Protein AF-A0A2T0PU20-F1 (afdb_monomer)

Foldseek 3Di:
DDDDDDDPPDPVVVVVVVVVVPDDPVVVVVVLVVVCVVDLLSVLLVCLLVVHPCNLVSLLVLLLCLLLQADDDDPDPDPPPDDSSVVSLVSSLVSLVSSVVSPCLVSSLVSLVVSLVSNCVRPVDLPDPSSVSSNVSNDVSVPDPDD

Structure (mmCIF, N/CA/C/O backbone):
data_AF-A0A2T0PU20-F1
#
_entry.id   AF-A0A2T0PU20-F1
#
loop_
_atom_site.group_PDB
_atom_site.id
_atom_site.type_symbol
_atom_site.label_atom_id
_atom_site.label_alt_id
_atom_site.label_comp_id
_atom_site.label_asym_id
_atom_site.label_entity_id
_atom_site.label_seq_id
_atom_site.pdbx_PDB_ins_code
_atom_site.Cartn_x
_atom_site.Cartn_y
_atom_site.Cartn_z
_atom_site.occupancy
_atom_site.B_iso_or_equiv
_atom_site.auth_seq_id
_atom_site.auth_comp_id
_atom_site.auth_asym_id
_atom_site.auth_atom_id
_atom_site.pdbx_PDB_model_num
ATOM 1 N N . MET A 1 1 ? 8.361 43.400 19.503 1.00 37.75 1 MET A N 1
ATOM 2 C CA . MET A 1 1 ? 8.722 42.896 18.164 1.00 37.75 1 MET A CA 1
ATOM 3 C C . MET A 1 1 ? 8.316 41.435 18.145 1.00 37.75 1 MET A C 1
ATOM 5 O O . MET A 1 1 ? 9.058 40.592 18.626 1.00 37.75 1 MET A O 1
ATOM 9 N N . THR A 1 2 ? 7.063 41.176 17.781 1.00 38.59 2 THR A N 1
ATOM 10 C CA . THR A 1 2 ? 6.467 39.836 17.816 1.00 38.59 2 THR A CA 1
ATOM 11 C C . THR A 1 2 ? 6.786 39.169 16.490 1.00 38.59 2 THR A C 1
ATOM 13 O O . THR A 1 2 ? 6.438 39.709 15.442 1.00 38.59 2 THR A O 1
ATOM 16 N N . ILE A 1 3 ? 7.509 38.053 16.544 1.00 44.38 3 ILE A N 1
ATOM 17 C CA . ILE A 1 3 ? 7.802 37.218 15.381 1.00 44.38 3 ILE A CA 1
ATOM 18 C C . ILE A 1 3 ? 6.460 36.650 14.914 1.00 44.38 3 ILE A C 1
ATOM 20 O O . ILE A 1 3 ? 5.825 35.872 15.624 1.00 44.38 3 ILE A O 1
ATOM 24 N N . GLY A 1 4 ? 5.996 37.164 13.775 1.00 45.00 4 GLY A N 1
ATOM 25 C CA . GLY A 1 4 ? 4.772 36.746 13.110 1.00 45.00 4 GLY A CA 1
ATOM 26 C C . GLY A 1 4 ? 4.874 35.284 12.704 1.00 45.00 4 GLY A 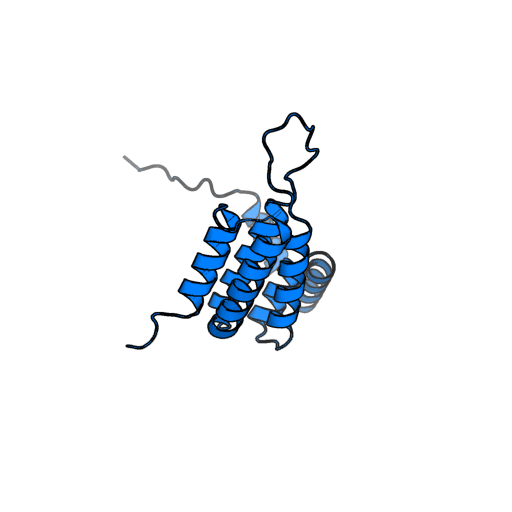C 1
ATOM 27 O O . GLY A 1 4 ? 5.908 34.829 12.220 1.00 45.00 4 GLY A O 1
ATOM 28 N N . GLN A 1 5 ? 3.792 34.572 12.974 1.00 50.06 5 GLN A N 1
ATOM 29 C CA . GLN A 1 5 ? 3.607 33.152 12.749 1.00 50.06 5 GLN A CA 1
ATOM 30 C C . GLN A 1 5 ? 3.879 32.781 11.288 1.00 50.06 5 GLN A C 1
ATOM 32 O O . GLN A 1 5 ? 3.264 33.328 10.378 1.00 50.06 5 GLN A O 1
ATOM 37 N N . ILE A 1 6 ? 4.760 31.806 11.089 1.00 54.06 6 ILE A N 1
ATOM 38 C CA . ILE A 1 6 ? 4.750 30.951 9.906 1.00 54.06 6 ILE A CA 1
ATOM 39 C C . ILE A 1 6 ? 3.911 29.741 10.306 1.00 54.06 6 ILE A C 1
ATOM 41 O O . ILE A 1 6 ? 4.424 28.834 10.953 1.00 54.06 6 ILE A O 1
ATOM 45 N N . VAL A 1 7 ? 2.616 29.758 9.994 1.00 49.41 7 VAL A N 1
ATOM 46 C CA . VAL A 1 7 ? 1.794 28.542 9.919 1.00 49.41 7 VAL A CA 1
ATOM 47 C C . VAL A 1 7 ? 0.808 28.747 8.777 1.00 49.41 7 VAL A C 1
ATOM 49 O O . VAL A 1 7 ? -0.357 29.054 8.991 1.00 49.41 7 VAL A O 1
ATOM 52 N N . ASP A 1 8 ? 1.310 28.625 7.554 1.00 45.88 8 ASP A N 1
ATOM 53 C CA . ASP A 1 8 ? 0.478 28.496 6.357 1.00 45.88 8 ASP A CA 1
ATOM 54 C 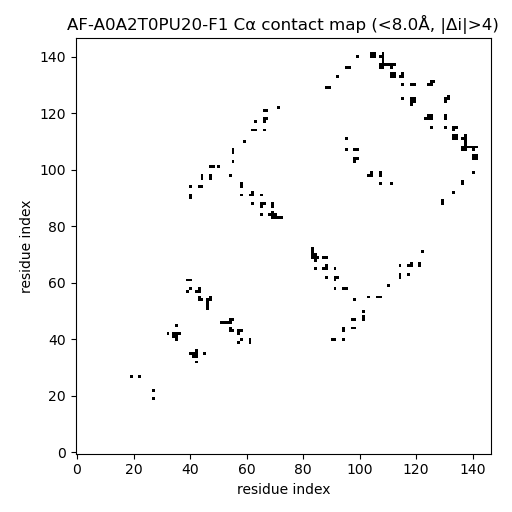C . ASP A 1 8 ? 0.329 26.997 6.051 1.00 45.88 8 ASP A C 1
ATOM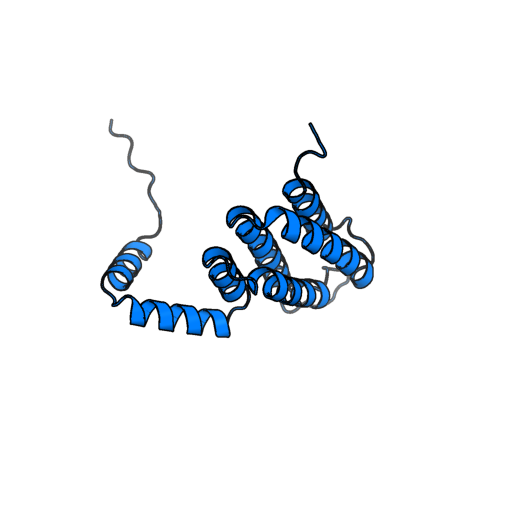 56 O O . ASP A 1 8 ? 0.854 26.460 5.079 1.00 45.88 8 ASP A O 1
ATOM 60 N N . ALA A 1 9 ? -0.297 26.280 6.987 1.00 49.78 9 ALA A N 1
ATOM 61 C CA . ALA A 1 9 ? -0.698 24.890 6.810 1.00 49.78 9 ALA A CA 1
ATOM 62 C C . ALA A 1 9 ? -2.204 24.872 6.508 1.00 49.78 9 ALA A C 1
ATOM 64 O O . ALA A 1 9 ? -3.015 24.737 7.415 1.00 49.78 9 ALA A O 1
ATOM 65 N N . ASN A 1 10 ? -2.542 25.081 5.231 1.00 51.19 10 ASN A N 1
ATOM 66 C CA . ASN A 1 10 ? -3.820 24.793 4.562 1.00 51.19 10 ASN A CA 1
ATOM 67 C C . ASN A 1 10 ? -5.109 24.879 5.414 1.00 51.19 10 ASN A C 1
ATOM 69 O O . ASN A 1 10 ? -5.554 23.894 6.013 1.00 51.19 10 ASN A O 1
ATOM 73 N N . ASP A 1 11 ? -5.774 26.033 5.329 1.00 57.88 11 ASP A N 1
ATOM 74 C CA . ASP A 1 11 ? -7.063 26.397 5.951 1.00 57.88 11 ASP A CA 1
ATOM 75 C C . ASP A 1 11 ? -8.244 25.455 5.582 1.00 57.88 11 ASP A C 1
ATOM 77 O O . ASP A 1 11 ? -9.254 25.397 6.278 1.00 57.88 11 ASP A O 1
ATOM 81 N N . GLU A 1 12 ? -8.121 24.630 4.533 1.00 60.12 12 GLU A N 1
ATOM 82 C CA . GLU A 1 12 ? -9.145 23.641 4.134 1.00 60.12 12 GLU A CA 1
ATOM 83 C C . GLU A 1 12 ? -9.131 22.347 4.970 1.00 60.12 12 GLU A C 1
ATOM 85 O O . GLU A 1 12 ? -10.128 21.619 5.031 1.00 60.12 12 GLU A O 1
ATOM 90 N N . SER A 1 13 ? -8.024 22.064 5.662 1.00 66.62 13 SER A N 1
ATOM 91 C CA . SER A 1 13 ? -7.868 20.837 6.457 1.00 66.62 13 SER A CA 1
ATOM 92 C C . SER A 1 13 ? -8.705 20.872 7.740 1.00 66.62 13 SER A C 1
ATOM 94 O O . SER A 1 13 ? -9.198 19.840 8.201 1.00 66.62 13 SER A O 1
ATOM 96 N N . ALA A 1 14 ? -8.893 22.061 8.320 1.00 71.94 14 ALA A N 1
ATOM 97 C CA . ALA A 1 14 ? -9.628 22.236 9.570 1.00 71.94 14 ALA A CA 1
ATOM 98 C C . ALA A 1 14 ? -11.144 21.958 9.423 1.00 71.94 14 ALA A C 1
ATOM 100 O O . ALA A 1 14 ? -11.682 21.206 10.244 1.00 71.94 14 ALA A O 1
ATOM 101 N N . PRO A 1 15 ? -11.842 22.456 8.379 1.00 87.12 15 PRO A N 1
ATOM 102 C CA . PRO A 1 15 ? -13.227 22.076 8.097 1.00 87.12 15 PRO A CA 1
ATOM 103 C C . PRO A 1 15 ? -13.418 20.574 7.845 1.00 87.12 15 PRO A C 1
ATOM 105 O O . PRO A 1 15 ? -14.365 19.984 8.369 1.00 87.12 15 PRO A O 1
ATOM 108 N N . LEU A 1 16 ? -12.516 19.939 7.086 1.00 86.69 16 LEU A N 1
ATOM 109 C CA . LEU A 1 16 ? -12.593 18.504 6.797 1.00 86.69 16 LEU A CA 1
ATOM 110 C C . LEU A 1 16 ? -12.389 17.661 8.062 1.00 86.69 16 LEU A C 1
ATOM 112 O O . LEU A 1 16 ? -13.174 16.752 8.327 1.00 86.69 16 LEU A O 1
ATOM 116 N N . GLY A 1 17 ? -11.381 17.990 8.874 1.00 88.88 17 GLY A N 1
ATOM 117 C CA . GLY A 1 17 ? -11.132 17.309 10.144 1.00 88.88 17 GLY A CA 1
ATOM 118 C C . GLY A 1 17 ? -12.325 17.404 11.097 1.00 88.88 17 GLY A C 1
ATOM 119 O O . GLY A 1 17 ? -12.716 16.402 11.693 1.00 88.88 17 GLY A O 1
ATOM 120 N N . GLY A 1 18 ? -12.961 18.579 11.181 1.00 92.81 18 GLY A N 1
ATOM 121 C CA . GLY A 1 18 ? -14.181 18.774 11.969 1.00 92.81 18 GLY A CA 1
ATOM 122 C C . GLY A 1 18 ? -15.369 17.957 11.456 1.00 92.81 18 GLY A C 1
ATOM 123 O O . GLY A 1 18 ? -16.087 17.356 12.254 1.00 92.81 18 GLY A O 1
ATOM 124 N N . PHE A 1 19 ? -15.554 17.887 10.134 1.00 93.75 19 PHE A N 1
ATOM 125 C CA . PHE A 1 19 ? -16.584 17.044 9.525 1.00 93.75 19 PHE A CA 1
ATOM 126 C C . PHE A 1 19 ? -16.370 15.565 9.858 1.00 93.75 19 PHE A C 1
ATOM 128 O O . PHE A 1 19 ? -17.306 14.926 10.338 1.00 93.75 19 PHE A O 1
ATOM 135 N N . LEU A 1 20 ? -15.157 15.042 9.641 1.00 93.62 20 LEU A N 1
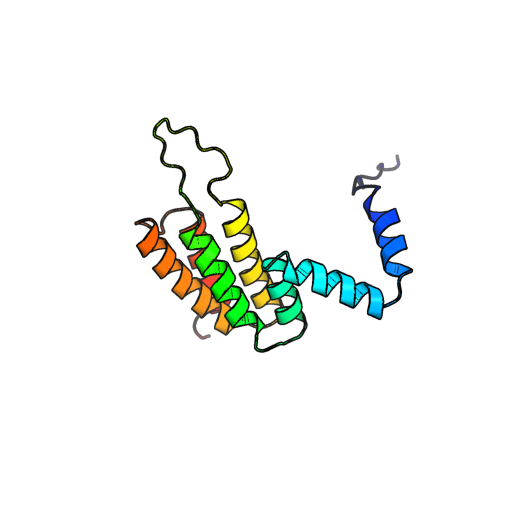ATOM 136 C CA . LEU A 1 20 ? -14.821 13.637 9.890 1.00 93.62 20 LEU A CA 1
ATOM 137 C C . LEU A 1 20 ? -14.963 13.278 11.373 1.00 93.62 20 LEU A C 1
ATOM 139 O O . LEU A 1 20 ? -15.541 12.245 11.694 1.00 93.62 20 LEU A O 1
ATOM 143 N N . ALA A 1 21 ? -14.512 14.154 12.275 1.00 92.88 21 ALA A N 1
ATOM 144 C CA . ALA A 1 21 ? -14.634 13.953 13.718 1.00 92.88 21 ALA A CA 1
ATOM 145 C C . ALA A 1 21 ? -16.091 13.931 14.215 1.00 92.88 21 ALA A C 1
ATOM 147 O O . ALA A 1 21 ? -16.364 13.385 15.281 1.00 92.88 21 ALA A O 1
ATOM 148 N N . ALA A 1 22 ? -17.021 14.521 13.460 1.00 94.81 22 ALA A N 1
ATOM 149 C CA . ALA A 1 22 ? -18.446 14.521 13.775 1.00 94.81 22 ALA A CA 1
ATOM 150 C C . ALA A 1 22 ? -19.207 13.305 13.211 1.00 94.81 22 ALA A C 1
ATOM 152 O O . ALA A 1 22 ? -20.402 13.180 13.475 1.00 94.81 22 ALA A O 1
ATOM 153 N N . GLN A 1 23 ? -18.562 12.438 12.419 1.00 97.25 23 GLN A N 1
ATOM 154 C CA . GLN A 1 23 ? -19.220 11.273 11.821 1.00 97.25 23 GLN A CA 1
ATOM 155 C C . GLN A 1 23 ? -19.213 10.049 12.738 1.00 97.25 23 GLN A C 1
ATOM 157 O O . GLN A 1 23 ? -18.331 9.860 13.574 1.00 97.25 23 GLN A O 1
ATOM 162 N N . GLU A 1 24 ? -20.185 9.166 12.515 1.00 97.31 24 GLU A N 1
ATOM 163 C CA . GLU A 1 24 ? -20.259 7.871 13.187 1.00 97.31 24 GLU A CA 1
ATOM 164 C C . GLU A 1 24 ? -19.103 6.945 12.747 1.00 97.31 24 GLU A C 1
ATOM 166 O O . GLU A 1 24 ? -18.852 6.813 11.542 1.00 97.31 24 GLU A O 1
ATOM 171 N N . PRO A 1 25 ? -18.437 6.225 13.674 1.00 96.69 25 PRO A N 1
ATOM 172 C CA . PRO A 1 25 ? -17.312 5.347 13.338 1.00 96.69 25 PRO A CA 1
ATOM 173 C C . PRO A 1 25 ? -17.636 4.279 12.288 1.00 96.69 25 PRO A C 1
ATOM 175 O O . PRO A 1 25 ? -16.807 3.985 11.429 1.00 96.69 25 PRO A O 1
ATOM 178 N N . ALA A 1 26 ? -18.849 3.717 12.320 1.00 96.69 26 ALA A N 1
ATOM 179 C CA . ALA A 1 26 ? -19.283 2.721 11.339 1.00 96.69 26 ALA A CA 1
ATOM 180 C C . ALA A 1 26 ? -19.350 3.310 9.921 1.00 96.69 26 ALA A C 1
ATOM 182 O O . ALA A 1 26 ? -18.888 2.688 8.969 1.00 96.69 26 ALA A O 1
ATOM 183 N N . TRP A 1 27 ? -19.849 4.541 9.792 1.00 96.44 27 TRP A N 1
ATOM 184 C CA . TRP A 1 27 ? -19.902 5.232 8.508 1.00 96.44 27 TRP A CA 1
ATOM 185 C C . TRP A 1 27 ? -18.496 5.516 7.967 1.00 96.44 27 TRP A C 1
ATOM 187 O O . TRP A 1 27 ? -18.238 5.283 6.788 1.00 96.44 27 TRP A O 1
ATOM 197 N N . LEU A 1 28 ? -17.569 5.962 8.826 1.00 96.88 28 LEU A N 1
ATOM 198 C CA . LEU A 1 28 ? -16.170 6.197 8.446 1.00 96.88 28 LEU A CA 1
ATOM 199 C C . LEU A 1 28 ? -15.488 4.913 7.963 1.00 96.88 28 LEU A C 1
ATOM 201 O O . LEU A 1 28 ? -14.818 4.932 6.933 1.00 96.88 28 LEU A O 1
ATOM 205 N N . ALA A 1 29 ? -15.697 3.796 8.664 1.00 96.19 29 ALA A N 1
ATOM 206 C CA . ALA A 1 29 ? -15.169 2.498 8.255 1.00 96.19 29 ALA A CA 1
ATOM 207 C C . ALA A 1 29 ? -15.691 2.084 6.869 1.00 96.19 29 ALA A C 1
ATOM 209 O O . ALA A 1 29 ? -14.910 1.653 6.026 1.00 96.19 29 ALA A O 1
ATOM 210 N N . GLU A 1 30 ? -16.982 2.281 6.590 1.00 97.12 30 GLU A N 1
ATOM 211 C CA . GLU A 1 30 ? -17.552 2.024 5.262 1.00 97.12 30 GLU A CA 1
ATOM 212 C C . GLU A 1 30 ? -16.941 2.913 4.170 1.00 97.12 30 GLU A C 1
ATOM 214 O O . GLU A 1 30 ? -16.707 2.439 3.057 1.00 97.12 30 GLU A O 1
ATOM 219 N N . GLN A 1 31 ? -16.668 4.191 4.459 1.00 97.06 31 GLN A N 1
ATOM 220 C CA . GLN A 1 31 ? -15.998 5.066 3.491 1.00 97.06 31 GLN A CA 1
ATOM 221 C C . GLN A 1 31 ? -14.563 4.609 3.220 1.00 97.06 31 GLN A C 1
ATOM 223 O O . GLN A 1 31 ? -14.158 4.551 2.062 1.00 97.06 31 GLN A O 1
ATOM 228 N N . LEU A 1 32 ? -13.811 4.251 4.264 1.00 96.38 32 LEU A N 1
ATOM 229 C CA . LEU A 1 32 ? -12.438 3.759 4.134 1.00 96.38 32 LEU A CA 1
ATOM 230 C C . LEU A 1 32 ? -12.374 2.453 3.343 1.00 96.38 32 LEU A C 1
ATOM 232 O O . LEU A 1 32 ? -11.509 2.311 2.486 1.00 96.38 32 LEU A O 1
ATOM 236 N N . LEU A 1 33 ? -13.311 1.531 3.581 1.00 96.62 33 LEU A N 1
ATOM 237 C CA . LEU A 1 33 ?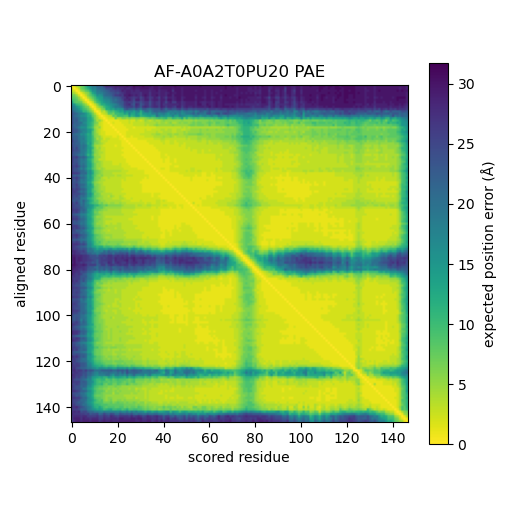 -13.414 0.294 2.808 1.00 96.62 33 LEU A CA 1
ATOM 238 C C . LEU A 1 33 ? -13.713 0.574 1.333 1.00 96.62 33 LEU A C 1
ATOM 240 O O . LEU A 1 33 ? -13.065 -0.009 0.472 1.00 96.62 33 LEU A O 1
ATOM 244 N N . ARG A 1 34 ? -14.618 1.514 1.030 1.00 97.38 34 ARG A N 1
ATOM 245 C CA . ARG A 1 34 ? -14.894 1.911 -0.359 1.00 97.38 34 ARG A CA 1
ATOM 246 C C . ARG A 1 34 ? -13.655 2.491 -1.040 1.00 97.38 34 ARG A C 1
ATOM 248 O O . ARG A 1 34 ? -13.338 2.094 -2.151 1.00 97.38 34 ARG A O 1
ATOM 255 N N . ILE A 1 35 ? -12.934 3.384 -0.361 1.00 97.19 35 ILE A N 1
ATOM 256 C CA . ILE A 1 35 ? -11.685 3.952 -0.889 1.00 97.19 35 ILE A CA 1
ATOM 257 C C . ILE A 1 35 ? -10.641 2.847 -1.097 1.00 97.19 35 ILE A C 1
ATOM 259 O O . ILE A 1 35 ? -9.950 2.853 -2.105 1.00 97.19 35 ILE A O 1
ATOM 263 N N . ALA A 1 36 ? -10.534 1.883 -0.182 1.00 96.19 36 ALA A N 1
ATOM 264 C CA . ALA A 1 36 ? -9.597 0.766 -0.298 1.00 96.19 36 ALA A CA 1
ATOM 265 C C . ALA A 1 36 ? -9.941 -0.226 -1.422 1.00 96.19 36 ALA A C 1
ATOM 267 O O . ALA A 1 36 ? -9.056 -0.926 -1.913 1.00 96.19 36 ALA A O 1
ATOM 268 N N . ASP A 1 37 ? -11.205 -0.317 -1.827 1.00 95.62 37 ASP A N 1
ATOM 269 C CA . ASP A 1 37 ? -11.589 -1.103 -3.000 1.00 95.62 37 ASP A CA 1
ATOM 270 C C . ASP A 1 37 ? -11.173 -0.406 -4.310 1.00 95.62 37 ASP A C 1
ATOM 272 O O . ASP A 1 37 ? -10.822 -1.089 -5.274 1.00 95.62 37 ASP A O 1
ATOM 276 N N . ASP A 1 38 ? -11.138 0.931 -4.325 1.00 96.50 38 ASP A N 1
ATOM 277 C CA . ASP A 1 38 ? -10.727 1.733 -5.485 1.00 96.50 38 ASP A CA 1
ATOM 278 C C . ASP A 1 38 ? -9.201 1.979 -5.546 1.00 96.50 38 ASP A C 1
ATOM 280 O O . ASP A 1 38 ? -8.624 2.057 -6.634 1.00 96.50 38 ASP A O 1
ATOM 284 N N . ASP A 1 39 ? -8.533 2.086 -4.392 1.00 97.12 39 ASP A N 1
ATOM 285 C CA . ASP A 1 39 ? -7.110 2.413 -4.252 1.00 97.12 39 ASP A CA 1
ATOM 286 C C . ASP A 1 39 ? -6.339 1.303 -3.505 1.00 97.12 39 ASP A C 1
ATOM 288 O O . ASP A 1 39 ? -6.397 1.202 -2.269 1.00 97.12 39 ASP A O 1
ATOM 292 N N . PRO A 1 40 ? -5.552 0.480 -4.227 1.00 96.56 40 PRO A N 1
ATOM 293 C CA . PRO A 1 40 ? -4.801 -0.620 -3.626 1.00 96.56 40 PRO A CA 1
ATOM 294 C C . PRO A 1 40 ? -3.767 -0.186 -2.576 1.00 96.56 40 PRO A C 1
ATOM 296 O O . PRO A 1 40 ? -3.469 -0.965 -1.672 1.00 96.56 40 PRO A O 1
ATOM 299 N N . VAL A 1 41 ? -3.238 1.042 -2.644 1.00 97.75 41 VAL A N 1
ATOM 300 C CA . VAL A 1 41 ? -2.288 1.561 -1.640 1.00 97.75 41 VAL A CA 1
ATOM 301 C C . VAL A 1 41 ? -3.003 1.742 -0.307 1.00 97.75 41 VAL A C 1
ATOM 303 O O . VAL A 1 41 ? -2.510 1.319 0.739 1.00 97.75 41 VAL A O 1
ATOM 306 N N . VAL A 1 42 ? -4.212 2.310 -0.341 1.00 97.56 42 VAL A N 1
ATOM 307 C CA . VAL A 1 42 ? -5.050 2.461 0.855 1.00 97.56 42 VAL A CA 1
ATOM 308 C C . VAL A 1 42 ? -5.411 1.092 1.427 1.00 97.56 42 VAL A C 1
ATOM 310 O O . VAL A 1 42 ? -5.350 0.904 2.641 1.00 97.56 42 VAL A O 1
ATOM 313 N N . ARG A 1 43 ? -5.705 0.105 0.572 1.00 98.12 43 ARG A N 1
ATOM 314 C CA . ARG A 1 43 ? -5.961 -1.275 1.009 1.00 98.12 43 ARG A CA 1
ATOM 315 C C . ARG A 1 43 ? -4.791 -1.873 1.783 1.00 98.12 43 ARG A C 1
ATOM 317 O O . ARG A 1 43 ? -5.006 -2.410 2.867 1.00 98.12 43 ARG A O 1
ATOM 324 N N . VAL A 1 44 ? -3.573 -1.768 1.250 1.00 98.31 44 VAL A N 1
ATOM 325 C CA . VAL A 1 44 ? -2.356 -2.262 1.916 1.00 98.31 44 VAL A CA 1
ATOM 326 C C . VAL A 1 44 ? -2.173 -1.580 3.269 1.00 98.31 44 VAL A C 1
ATOM 328 O O . VAL A 1 44 ? -1.978 -2.271 4.267 1.00 98.31 44 VAL A O 1
ATOM 331 N N . ARG A 1 45 ? -2.329 -0.252 3.329 1.00 97.94 45 ARG A N 1
ATOM 332 C CA . ARG A 1 45 ? -2.207 0.519 4.576 1.00 97.94 45 ARG A CA 1
ATOM 333 C C . ARG A 1 45 ? -3.205 0.080 5.639 1.00 97.94 45 ARG A C 1
ATOM 335 O O . ARG A 1 45 ? -2.819 -0.158 6.778 1.00 97.94 45 ARG A O 1
ATOM 342 N N . LEU A 1 46 ? -4.480 -0.071 5.275 1.00 98.06 46 LEU A N 1
ATOM 343 C CA . LEU A 1 46 ? -5.514 -0.503 6.217 1.00 98.06 46 LEU A CA 1
ATOM 344 C C . LEU A 1 46 ? -5.285 -1.939 6.704 1.00 98.06 46 LEU A C 1
ATOM 346 O O . LEU A 1 46 ? -5.453 -2.205 7.891 1.00 98.06 46 LEU A O 1
ATOM 350 N N . LEU A 1 47 ? -4.881 -2.856 5.817 1.00 98.38 47 LEU A N 1
ATOM 351 C CA . LEU A 1 47 ? -4.542 -4.230 6.201 1.00 98.38 47 LEU A CA 1
ATOM 352 C C . LEU A 1 47 ? -3.321 -4.267 7.130 1.00 98.38 47 LEU A C 1
ATOM 354 O O . LEU A 1 47 ? -3.349 -4.966 8.142 1.00 98.38 47 LEU A O 1
ATOM 358 N N . GLY A 1 48 ? -2.283 -3.489 6.814 1.00 97.81 48 GLY A N 1
ATOM 359 C CA . GLY A 1 48 ? -1.076 -3.362 7.625 1.00 97.81 48 GLY A CA 1
ATOM 360 C C . GLY A 1 48 ? -1.385 -2.824 9.020 1.00 97.81 48 GLY A C 1
ATOM 361 O O . GLY A 1 48 ? -1.090 -3.493 10.009 1.00 97.81 48 GLY A O 1
ATOM 362 N N . ALA A 1 49 ? -2.083 -1.689 9.100 1.00 97.38 49 ALA A N 1
ATOM 363 C CA . ALA A 1 49 ? -2.498 -1.071 10.358 1.00 97.38 49 ALA A CA 1
ATOM 364 C C . ALA A 1 49 ? -3.412 -1.977 11.204 1.00 97.38 49 ALA A C 1
ATOM 366 O O . ALA A 1 49 ? -3.391 -1.909 12.433 1.00 97.38 49 ALA A O 1
ATOM 367 N N . ALA A 1 50 ? -4.208 -2.839 10.564 1.00 97.12 50 ALA A N 1
ATOM 368 C CA . ALA A 1 50 ? -5.053 -3.818 11.244 1.00 97.12 50 ALA A CA 1
ATOM 369 C C . ALA A 1 50 ? -4.295 -5.068 11.733 1.00 97.12 50 ALA A C 1
ATOM 371 O O . ALA A 1 50 ? -4.899 -5.907 12.402 1.00 97.12 50 ALA A O 1
ATOM 372 N N . GLY A 1 51 ? -3.009 -5.228 11.400 1.00 97.44 51 GLY A N 1
ATOM 373 C CA . GLY A 1 51 ? -2.262 -6.447 11.720 1.00 97.44 51 GLY A CA 1
ATOM 374 C C . GLY A 1 51 ? -2.728 -7.667 10.914 1.00 97.44 51 GLY A C 1
ATOM 375 O O . GLY A 1 51 ? -2.644 -8.790 11.404 1.00 97.44 51 GLY A O 1
ATOM 376 N N . ALA A 1 52 ? -3.313 -7.458 9.730 1.00 97.38 52 ALA A N 1
ATOM 377 C CA . ALA A 1 52 ? -3.922 -8.526 8.951 1.00 97.38 52 ALA A CA 1
ATOM 378 C C . ALA A 1 52 ? -2.892 -9.275 8.092 1.00 97.38 52 ALA A C 1
ATOM 380 O O . ALA A 1 52 ? -2.161 -8.663 7.314 1.00 97.38 52 ALA A O 1
ATOM 381 N N . ASP A 1 53 ? -2.953 -10.610 8.104 1.00 94.56 53 ASP A N 1
ATOM 382 C CA . ASP A 1 53 ? -2.090 -11.489 7.291 1.00 94.56 53 ASP A CA 1
ATOM 383 C C . ASP A 1 53 ? -2.139 -11.177 5.780 1.00 94.56 53 ASP A C 1
ATOM 385 O O . ASP A 1 53 ? -1.211 -11.481 5.031 1.00 94.56 53 ASP A O 1
ATOM 389 N N . GLY A 1 54 ? -3.228 -10.554 5.316 1.00 96.88 54 GLY A N 1
ATOM 390 C CA . GLY A 1 54 ? -3.415 -10.146 3.923 1.00 96.88 54 GLY A CA 1
ATOM 391 C C . GLY A 1 54 ? -2.607 -8.917 3.488 1.00 96.88 54 GLY A C 1
ATOM 392 O O . GLY A 1 54 ? -2.574 -8.635 2.292 1.00 96.88 54 GLY A O 1
ATOM 393 N N . ALA A 1 55 ? -1.959 -8.193 4.408 1.00 97.94 55 ALA A N 1
ATOM 394 C CA . ALA A 1 55 ? -1.227 -6.963 4.097 1.00 97.94 55 ALA A CA 1
ATOM 395 C C . ALA A 1 55 ? -0.056 -7.204 3.127 1.00 97.94 55 ALA A C 1
ATOM 397 O O . ALA A 1 55 ? 0.065 -6.529 2.105 1.00 97.94 55 ALA A O 1
ATOM 398 N N . VAL A 1 56 ? 0.764 -8.216 3.416 1.00 97.88 56 VAL A N 1
ATOM 399 C CA . VAL A 1 56 ? 1.963 -8.558 2.635 1.00 97.88 56 VAL A CA 1
ATOM 400 C C . VAL A 1 56 ? 1.603 -9.088 1.237 1.00 97.88 56 VAL A C 1
ATOM 402 O O . VAL A 1 56 ? 2.144 -8.564 0.262 1.00 97.88 56 VAL A O 1
ATOM 405 N N . PRO A 1 57 ? 0.663 -10.046 1.070 1.00 98.25 57 PRO A N 1
ATOM 406 C CA . PRO A 1 57 ? 0.191 -10.447 -0.257 1.00 98.25 57 PRO A CA 1
ATOM 407 C C . PRO A 1 57 ? -0.361 -9.285 -1.093 1.00 98.25 57 PRO A C 1
ATOM 409 O O . PRO A 1 57 ? -0.022 -9.172 -2.267 1.00 98.25 57 PRO A O 1
ATOM 412 N N . ALA A 1 58 ? -1.156 -8.393 -0.491 1.00 98.19 58 ALA A N 1
ATOM 413 C CA . ALA A 1 58 ? -1.704 -7.238 -1.200 1.00 98.19 58 ALA A CA 1
ATOM 414 C C . ALA A 1 58 ? -0.604 -6.260 -1.654 1.00 98.19 58 ALA A C 1
ATOM 416 O O . ALA A 1 58 ? -0.677 -5.713 -2.754 1.00 98.19 58 ALA A O 1
ATOM 417 N N . CYS A 1 59 ? 0.433 -6.062 -0.833 1.00 98.19 59 CYS A N 1
ATOM 418 C CA . CYS A 1 59 ? 1.575 -5.221 -1.187 1.00 98.19 59 CYS A CA 1
ATOM 419 C C . CYS A 1 59 ? 2.401 -5.826 -2.328 1.00 98.19 59 CYS A C 1
ATOM 421 O O . CYS A 1 59 ? 2.781 -5.104 -3.248 1.00 98.19 59 CYS A O 1
ATOM 423 N N . ARG A 1 60 ? 2.599 -7.152 -2.336 1.00 98.31 60 ARG A N 1
ATOM 424 C CA . ARG A 1 60 ? 3.240 -7.850 -3.460 1.00 98.31 60 ARG A CA 1
ATOM 425 C C . ARG A 1 60 ? 2.501 -7.595 -4.774 1.00 98.31 60 ARG A C 1
ATOM 427 O O . ARG A 1 60 ? 3.118 -7.166 -5.742 1.00 98.31 60 ARG A O 1
ATOM 434 N N . GLU A 1 61 ? 1.184 -7.807 -4.800 1.00 98.06 61 GLU A N 1
ATOM 435 C CA . GLU A 1 61 ? 0.369 -7.574 -6.003 1.00 98.06 61 GLU A CA 1
ATOM 436 C C . GLU A 1 61 ? 0.433 -6.110 -6.473 1.00 98.06 61 GLU A C 1
ATOM 438 O O . GLU A 1 61 ? 0.492 -5.835 -7.674 1.00 98.06 61 GLU A O 1
ATOM 443 N N . LEU A 1 62 ? 0.434 -5.159 -5.532 1.00 97.88 62 LEU A N 1
ATOM 444 C CA . LEU A 1 62 ? 0.604 -3.734 -5.818 1.00 97.88 62 LEU A CA 1
ATOM 445 C C . LEU A 1 62 ? 1.965 -3.449 -6.474 1.00 97.88 62 LEU A C 1
ATOM 447 O O . LEU A 1 62 ? 2.003 -2.793 -7.516 1.00 97.88 62 LEU A O 1
ATOM 451 N N . LEU A 1 63 ? 3.059 -3.961 -5.902 1.00 97.00 63 LEU A N 1
ATOM 452 C CA . LEU A 1 63 ? 4.419 -3.772 -6.415 1.00 97.00 63 LEU A CA 1
ATOM 453 C C . LEU A 1 63 ? 4.611 -4.401 -7.789 1.00 97.00 63 LEU A C 1
ATOM 455 O O . LEU A 1 63 ? 5.121 -3.741 -8.688 1.00 97.00 63 LEU A O 1
ATOM 459 N N . GLU A 1 64 ? 4.155 -5.638 -7.986 1.00 97.44 64 GLU A N 1
ATOM 460 C CA . GLU A 1 64 ? 4.249 -6.318 -9.280 1.00 97.44 64 GLU A CA 1
ATOM 461 C C . GLU A 1 64 ? 3.574 -5.493 -10.382 1.00 97.44 64 GLU A C 1
ATOM 463 O O . GLU A 1 64 ? 4.149 -5.272 -11.451 1.00 97.44 64 GLU A O 1
ATOM 468 N N . ARG A 1 65 ? 2.372 -4.968 -10.113 1.00 96.25 65 ARG A N 1
ATOM 469 C CA . ARG A 1 65 ? 1.638 -4.113 -11.058 1.00 96.25 65 ARG A CA 1
ATOM 470 C C . ARG A 1 65 ? 2.322 -2.769 -11.285 1.00 96.25 65 ARG A C 1
ATOM 472 O O . ARG A 1 65 ? 2.256 -2.244 -12.395 1.00 96.25 65 ARG A O 1
ATOM 479 N N . ALA A 1 66 ? 2.937 -2.198 -10.254 1.00 95.69 66 ALA A N 1
ATOM 480 C CA . ALA A 1 66 ? 3.647 -0.933 -10.359 1.00 95.69 66 ALA A CA 1
ATOM 481 C C . ALA A 1 66 ? 4.925 -1.077 -11.195 1.00 95.69 66 ALA A C 1
ATOM 483 O O . ALA A 1 66 ? 5.090 -0.344 -12.164 1.00 95.69 66 ALA A O 1
ATOM 484 N N . VAL A 1 67 ? 5.763 -2.073 -10.894 1.00 94.50 67 VAL A N 1
ATOM 485 C CA . VAL A 1 67 ? 7.027 -2.339 -11.600 1.00 94.50 67 VAL A CA 1
ATOM 486 C C . VAL A 1 67 ? 6.784 -2.727 -13.057 1.00 94.50 67 VAL A C 1
ATOM 488 O O . VAL A 1 67 ? 7.450 -2.205 -13.946 1.00 94.50 67 VAL A O 1
ATOM 491 N N . THR A 1 68 ? 5.815 -3.605 -13.330 1.00 93.94 68 THR A N 1
ATOM 492 C CA . THR A 1 68 ? 5.513 -4.028 -14.712 1.00 93.94 68 THR A CA 1
ATOM 493 C C . THR A 1 68 ? 4.773 -2.966 -15.521 1.00 93.94 68 THR A C 1
ATOM 495 O O . THR A 1 68 ? 4.848 -2.965 -16.747 1.00 93.94 68 THR A O 1
ATOM 498 N N . GLY A 1 69 ? 4.046 -2.070 -14.849 1.00 91.06 69 GLY A N 1
ATOM 499 C CA . GLY A 1 69 ? 3.348 -0.946 -15.468 1.00 91.06 69 GLY A CA 1
ATOM 500 C C . GLY A 1 69 ? 4.190 0.325 -15.594 1.00 91.06 69 GLY A C 1
ATOM 501 O O . GLY A 1 69 ? 3.682 1.310 -16.133 1.00 91.06 69 GLY A O 1
ATOM 502 N N . PHE A 1 70 ? 5.418 0.322 -15.072 1.00 91.19 70 PHE A N 1
ATOM 503 C CA . PHE A 1 70 ? 6.359 1.428 -15.182 1.00 91.19 70 PHE A CA 1
ATOM 504 C C . PHE A 1 70 ? 7.017 1.425 -16.562 1.00 91.19 70 PHE A C 1
ATOM 506 O O . PHE A 1 70 ? 7.354 0.374 -17.101 1.00 91.19 70 PHE A O 1
ATOM 513 N N . VAL A 1 71 ? 7.196 2.606 -17.141 1.00 86.50 71 VAL A N 1
ATOM 514 C CA . VAL A 1 71 ? 7.907 2.814 -18.400 1.00 86.50 71 VAL A CA 1
ATOM 515 C C . VAL A 1 71 ? 8.988 3.856 -18.124 1.00 86.50 71 VAL A C 1
ATOM 517 O O . VAL A 1 71 ? 8.651 5.034 -17.983 1.00 86.50 71 VAL A O 1
ATOM 520 N N . PRO A 1 72 ? 10.266 3.445 -18.014 1.00 77.69 72 PRO A N 1
ATOM 521 C CA . PRO A 1 72 ? 11.370 4.374 -17.814 1.00 77.69 72 PRO A CA 1
ATOM 522 C C . PRO A 1 72 ? 11.405 5.416 -18.936 1.00 77.69 72 PRO A C 1
ATOM 524 O O . PRO A 1 72 ? 11.198 5.074 -20.103 1.00 77.69 72 PRO A O 1
ATOM 527 N N . TYR A 1 73 ? 11.694 6.675 -18.599 1.00 70.00 73 TYR A N 1
ATOM 528 C CA . TYR A 1 73 ? 11.944 7.704 -19.607 1.00 70.00 73 TYR A CA 1
ATOM 529 C C . TYR A 1 73 ? 13.198 7.327 -20.397 1.00 70.00 73 TYR A C 1
ATOM 531 O O . TYR A 1 73 ? 14.316 7.429 -19.895 1.00 70.00 73 TYR A O 1
ATOM 539 N N . VAL A 1 74 ? 13.008 6.884 -21.638 1.00 61.59 74 VAL A N 1
ATOM 540 C CA . VAL A 1 74 ? 14.094 6.750 -22.606 1.00 61.59 74 VAL A CA 1
ATOM 541 C C . VAL A 1 74 ? 14.095 8.041 -23.409 1.00 61.59 74 VAL A C 1
ATOM 543 O O . VAL A 1 74 ? 13.091 8.382 -24.031 1.00 61.59 74 VAL A O 1
ATOM 546 N N . ASP A 1 75 ? 15.192 8.787 -23.320 1.00 54.91 75 ASP A N 1
ATOM 547 C CA . ASP A 1 75 ? 15.401 10.082 -23.972 1.00 54.91 75 ASP A CA 1
ATOM 548 C C . ASP A 1 75 ? 15.483 9.900 -25.501 1.00 54.91 75 ASP A C 1
ATOM 550 O O . ASP A 1 75 ? 16.563 9.891 -26.088 1.00 54.91 75 ASP A O 1
ATOM 554 N N . ASP A 1 76 ? 14.341 9.629 -26.138 1.00 48.00 76 ASP A N 1
ATOM 555 C CA . ASP A 1 76 ? 14.237 9.419 -27.581 1.00 48.00 76 ASP A CA 1
ATOM 556 C C . ASP A 1 76 ? 12.839 9.823 -28.082 1.00 48.00 76 ASP A C 1
ATOM 558 O O . ASP A 1 76 ? 11.965 8.982 -28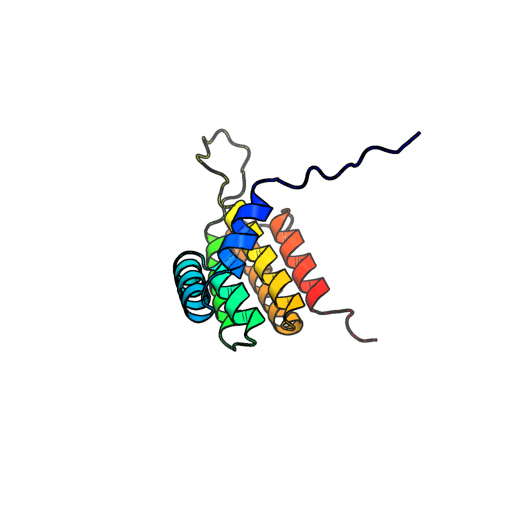.269 1.00 48.00 76 ASP A O 1
ATOM 562 N N . ASP A 1 77 ? 12.610 11.138 -28.219 1.00 51.00 77 ASP A N 1
ATOM 563 C CA . ASP A 1 77 ? 11.588 11.814 -29.054 1.00 51.00 77 ASP A CA 1
ATOM 564 C C . ASP A 1 77 ? 10.117 11.311 -29.021 1.00 51.00 77 ASP A C 1
ATOM 566 O O . ASP A 1 77 ? 9.264 11.759 -29.798 1.00 51.00 77 ASP A O 1
ATOM 570 N N . ALA A 1 78 ? 9.757 10.418 -28.103 1.00 53.22 78 ALA A N 1
ATOM 571 C CA . ALA A 1 78 ? 8.420 9.878 -27.968 1.00 53.22 78 ALA A CA 1
ATOM 572 C C . ALA A 1 78 ? 7.590 10.798 -27.072 1.00 53.22 78 ALA A C 1
ATOM 574 O O . ALA A 1 78 ? 7.919 11.047 -25.916 1.00 53.22 78 ALA A O 1
ATOM 575 N N . LEU A 1 79 ? 6.467 11.282 -27.606 1.00 48.12 79 LEU A N 1
ATOM 576 C CA . LEU A 1 79 ? 5.417 11.953 -26.844 1.00 48.12 79 LEU A CA 1
ATOM 577 C C . LEU A 1 79 ? 4.859 10.988 -25.780 1.00 48.12 79 LEU A C 1
ATOM 579 O O . LEU A 1 79 ? 3.847 10.322 -26.003 1.00 48.12 79 LEU A O 1
ATOM 583 N N . HIS A 1 80 ? 5.523 10.886 -24.630 1.00 54.72 80 HIS A N 1
ATOM 584 C CA . HIS A 1 80 ? 5.004 10.178 -23.471 1.00 54.72 80 HIS A CA 1
ATOM 585 C C . HIS A 1 80 ? 3.827 10.976 -22.910 1.00 54.72 80 HIS A C 1
ATOM 587 O O . HIS A 1 80 ? 3.969 12.049 -22.328 1.00 54.72 80 HIS A O 1
ATOM 593 N N . VAL A 1 81 ? 2.621 10.466 -23.155 1.00 54.59 81 VAL A N 1
ATOM 594 C CA . VAL A 1 81 ? 1.389 11.015 -22.594 1.00 54.59 81 VAL A CA 1
ATOM 595 C C . VAL A 1 81 ? 1.235 10.442 -21.184 1.00 54.59 81 VAL A C 1
ATOM 597 O O . VAL A 1 81 ? 0.655 9.374 -21.014 1.00 54.59 81 VAL A O 1
ATOM 600 N N . GLY A 1 82 ? 1.789 11.125 -20.181 1.00 67.69 82 GLY A N 1
ATOM 601 C CA . GLY A 1 82 ? 1.681 10.748 -18.765 1.00 67.69 82 GLY A CA 1
ATOM 602 C C . GLY A 1 82 ? 3.031 10.630 -18.058 1.00 67.69 82 GLY A C 1
ATOM 603 O O . GLY A 1 82 ? 4.072 10.883 -18.650 1.00 67.69 82 GLY A O 1
ATOM 604 N N . ASP A 1 83 ? 3.005 10.239 -16.786 1.00 78.81 83 ASP A N 1
ATOM 605 C CA . ASP A 1 83 ? 4.176 10.134 -15.903 1.00 78.81 83 ASP A CA 1
ATOM 606 C C . ASP A 1 83 ? 4.963 8.816 -16.059 1.00 78.81 83 ASP A C 1
ATOM 608 O O . ASP A 1 83 ? 5.832 8.518 -15.246 1.00 78.81 83 ASP A O 1
ATOM 612 N N . GLY A 1 84 ? 4.630 7.983 -17.051 1.00 83.75 84 GLY A N 1
ATOM 613 C CA . GLY A 1 84 ? 5.255 6.668 -17.236 1.00 83.75 84 GLY A CA 1
ATOM 614 C C . GLY A 1 84 ? 4.957 5.670 -16.110 1.00 83.75 84 GLY A C 1
ATOM 615 O O . GLY A 1 84 ? 5.633 4.653 -16.008 1.00 83.75 84 GLY A O 1
ATOM 616 N N . GLY A 1 85 ? 3.961 5.927 -15.255 1.00 87.88 85 GLY A N 1
ATOM 617 C CA . GLY A 1 85 ? 3.692 5.106 -14.074 1.00 87.88 85 GLY A CA 1
ATOM 618 C C . GLY A 1 85 ? 4.582 5.427 -12.871 1.00 87.88 85 GLY A C 1
ATOM 619 O O . GLY A 1 85 ? 4.540 4.669 -11.902 1.00 87.88 85 GLY A O 1
ATOM 620 N N . TRP A 1 86 ? 5.337 6.530 -12.915 1.00 90.00 86 TRP A N 1
ATOM 621 C CA . TRP A 1 86 ? 6.173 7.028 -11.820 1.00 90.00 86 TRP A CA 1
ATOM 622 C C . TRP A 1 86 ? 5.406 7.129 -10.499 1.00 90.00 86 TRP A C 1
ATOM 624 O O . TRP A 1 86 ? 5.782 6.503 -9.514 1.00 90.00 86 TRP A O 1
ATOM 634 N N . GLU A 1 87 ? 4.273 7.838 -10.476 1.00 91.44 87 GLU A N 1
ATOM 635 C CA . GLU A 1 87 ? 3.486 8.038 -9.254 1.00 91.44 87 GLU A CA 1
ATOM 636 C C . GLU A 1 87 ? 2.984 6.703 -8.691 1.00 91.44 87 GLU A C 1
ATOM 638 O O . GLU A 1 87 ? 2.932 6.499 -7.478 1.00 91.44 87 GLU A O 1
ATOM 643 N N . ARG A 1 88 ? 2.636 5.750 -9.563 1.00 93.88 88 ARG A N 1
ATOM 644 C CA . ARG A 1 88 ? 2.202 4.417 -9.128 1.00 93.88 88 ARG A CA 1
ATOM 645 C C . ARG A 1 88 ? 3.336 3.659 -8.443 1.00 93.88 88 ARG A C 1
ATOM 647 O O . ARG A 1 88 ? 3.071 2.985 -7.450 1.00 93.88 88 ARG A O 1
ATOM 654 N N . LEU A 1 89 ? 4.551 3.747 -8.981 1.00 94.56 89 LEU A N 1
ATOM 655 C CA . LEU A 1 89 ? 5.724 3.105 -8.402 1.00 94.56 89 LEU A CA 1
ATOM 656 C C . LEU A 1 89 ? 6.085 3.751 -7.067 1.00 94.56 89 LEU A C 1
ATOM 658 O O . LEU A 1 89 ? 6.095 3.046 -6.065 1.00 94.56 89 LEU A O 1
ATOM 662 N N . GLU A 1 90 ? 6.201 5.075 -7.012 1.00 94.88 90 GLU A N 1
ATOM 663 C CA . GLU A 1 90 ? 6.443 5.827 -5.773 1.00 94.88 90 GLU A CA 1
ATOM 664 C C . GLU A 1 90 ? 5.440 5.490 -4.666 1.00 94.88 90 GLU A C 1
ATOM 666 O O . GLU A 1 90 ? 5.805 5.207 -3.525 1.00 94.88 90 GLU A O 1
ATOM 671 N N . ARG A 1 91 ? 4.147 5.428 -4.993 1.00 96.44 91 ARG A N 1
ATOM 672 C CA . ARG A 1 91 ? 3.123 5.071 -4.005 1.00 96.44 91 ARG A CA 1
ATOM 673 C C . ARG A 1 91 ? 3.215 3.615 -3.545 1.00 96.44 91 ARG A C 1
ATOM 675 O O . ARG A 1 91 ? 2.847 3.323 -2.408 1.00 96.44 91 ARG A O 1
ATOM 682 N N . ALA A 1 92 ? 3.675 2.704 -4.403 1.00 97.56 92 ALA A N 1
ATOM 683 C CA . ALA A 1 92 ? 3.934 1.319 -4.020 1.00 97.56 92 ALA A CA 1
ATOM 684 C C . ALA A 1 92 ? 5.171 1.202 -3.111 1.00 97.56 92 ALA A C 1
ATOM 686 O O . ALA A 1 92 ? 5.137 0.429 -2.154 1.00 97.56 92 ALA A O 1
ATOM 687 N N . LEU A 1 93 ? 6.213 2.004 -3.355 1.00 97.06 93 LEU A N 1
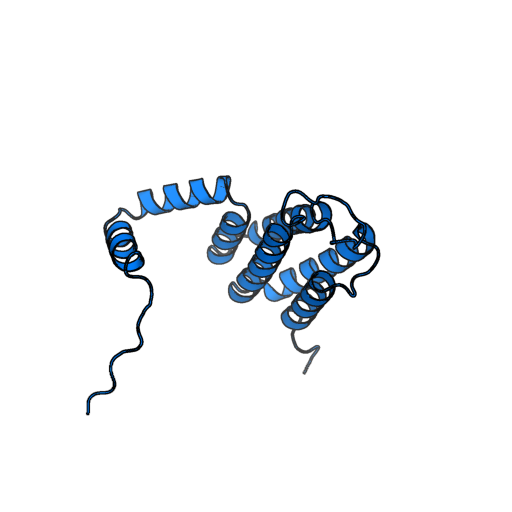ATOM 688 C CA . LEU A 1 93 ? 7.383 2.112 -2.478 1.00 97.06 93 LEU A CA 1
ATOM 689 C C . LEU A 1 93 ? 7.000 2.688 -1.111 1.00 97.06 93 LEU A C 1
ATOM 691 O O . LEU A 1 93 ? 7.332 2.098 -0.088 1.00 97.06 93 LEU A O 1
ATOM 695 N N . GLY A 1 94 ? 6.196 3.752 -1.075 1.00 97.19 94 GLY A N 1
ATOM 696 C CA . GLY A 1 94 ? 5.671 4.288 0.184 1.00 97.19 94 GLY A CA 1
ATOM 697 C C . GLY A 1 94 ? 4.846 3.260 0.970 1.00 97.19 94 GLY A C 1
ATOM 698 O O . GLY A 1 94 ? 4.942 3.189 2.189 1.00 97.19 94 GLY A O 1
ATOM 699 N N . ALA A 1 95 ? 4.089 2.393 0.287 1.00 97.81 95 ALA A N 1
ATOM 700 C CA . ALA A 1 95 ? 3.358 1.314 0.954 1.00 97.81 95 ALA A CA 1
ATOM 701 C C . ALA A 1 95 ? 4.282 0.266 1.606 1.00 97.81 95 ALA A C 1
ATOM 703 O O . ALA A 1 95 ? 3.906 -0.307 2.628 1.00 97.81 95 ALA A O 1
ATOM 704 N N . LEU A 1 96 ? 5.474 0.008 1.049 1.00 97.94 96 LEU A N 1
ATOM 705 C CA . LEU A 1 96 ? 6.487 -0.834 1.698 1.00 97.94 96 LEU A CA 1
ATOM 706 C C . LEU A 1 96 ? 6.982 -0.192 2.997 1.00 97.94 96 LEU A C 1
ATOM 708 O O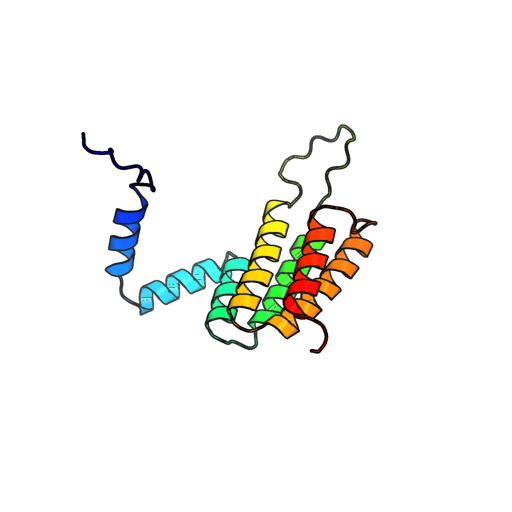 . LEU A 1 96 ? 7.070 -0.875 4.014 1.00 97.94 96 LEU A O 1
ATOM 712 N N . GLU A 1 97 ? 7.263 1.109 2.974 1.00 96.81 97 GLU A N 1
ATOM 713 C CA . GLU A 1 97 ? 7.715 1.861 4.150 1.00 96.81 97 GLU A CA 1
ATOM 714 C C . GLU A 1 97 ? 6.651 1.871 5.253 1.00 96.81 97 GLU A C 1
ATOM 716 O O . GLU A 1 97 ? 6.954 1.542 6.400 1.00 96.81 97 GLU A O 1
ATOM 721 N N . ASP A 1 98 ? 5.387 2.117 4.900 1.00 97.62 98 ASP A N 1
ATOM 722 C CA . ASP A 1 98 ? 4.271 2.045 5.848 1.00 97.62 98 ASP A CA 1
ATOM 723 C C . ASP A 1 98 ? 4.178 0.651 6.503 1.00 97.62 98 ASP A C 1
ATOM 725 O O . ASP A 1 98 ? 3.941 0.523 7.705 1.00 97.62 98 ASP A O 1
ATOM 729 N N . LEU A 1 99 ? 4.402 -0.427 5.739 1.00 98.00 99 LEU A N 1
ATOM 730 C CA . LEU A 1 99 ? 4.428 -1.784 6.291 1.00 98.00 99 LEU A CA 1
ATOM 731 C C . LEU A 1 99 ? 5.601 -2.015 7.257 1.00 98.00 99 LEU A C 1
ATOM 733 O O . LEU A 1 99 ? 5.429 -2.757 8.228 1.00 98.00 99 LEU A O 1
ATOM 737 N N . ILE A 1 100 ? 6.763 -1.383 7.051 1.00 96.75 100 ILE A N 1
ATOM 738 C CA . ILE A 1 100 ? 7.855 -1.404 8.041 1.00 96.75 100 ILE A CA 1
ATOM 739 C C . ILE A 1 100 ? 7.363 -0.777 9.346 1.00 96.75 100 ILE A C 1
ATOM 741 O O . ILE A 1 100 ? 7.522 -1.384 10.409 1.00 96.75 100 ILE A O 1
ATOM 745 N N . GLU A 1 101 ? 6.723 0.392 9.272 1.00 96.69 101 GLU A N 1
ATOM 746 C CA . GLU A 1 101 ? 6.186 1.093 10.445 1.00 96.69 101 GLU A CA 1
ATOM 747 C C . GLU A 1 101 ? 5.108 0.279 11.176 1.00 96.69 101 GLU A C 1
ATOM 749 O O . GLU A 1 101 ? 5.022 0.318 12.406 1.00 96.69 101 GLU A O 1
ATOM 754 N N . TYR A 1 102 ? 4.328 -0.523 10.446 1.00 96.62 102 TYR A N 1
ATOM 755 C CA . TYR A 1 102 ? 3.343 -1.446 11.019 1.00 96.62 102 TYR A CA 1
ATOM 756 C C . TYR A 1 102 ? 3.936 -2.762 11.555 1.00 96.62 102 TYR A C 1
ATOM 758 O O . TYR A 1 102 ? 3.196 -3.583 12.096 1.00 96.62 102 TYR A O 1
ATOM 766 N N . GLY A 1 103 ? 5.254 -2.966 11.457 1.00 96.75 103 GLY A N 1
ATOM 767 C CA . GLY A 1 103 ? 5.956 -4.104 12.058 1.00 96.75 103 GLY A CA 1
ATOM 768 C C . GLY A 1 103 ? 6.237 -5.282 11.121 1.00 96.75 103 GLY A C 1
ATOM 769 O O . GLY A 1 103 ? 6.619 -6.346 11.603 1.00 96.75 103 GLY A O 1
ATOM 770 N N . TYR A 1 104 ? 6.106 -5.105 9.804 1.00 97.38 104 TYR A N 1
ATOM 771 C CA . TYR A 1 104 ? 6.346 -6.146 8.790 1.00 97.38 104 TYR A CA 1
ATOM 772 C C . TYR A 1 104 ? 7.746 -6.075 8.159 1.00 97.38 104 TYR A C 1
ATOM 774 O O . TYR A 1 104 ? 7.942 -6.508 7.024 1.00 97.38 104 TYR A O 1
ATOM 782 N N . ALA A 1 105 ? 8.740 -5.518 8.857 1.00 96.31 105 ALA A N 1
ATOM 783 C CA . ALA A 1 105 ? 10.071 -5.252 8.298 1.00 96.31 105 ALA A CA 1
ATOM 784 C C . ALA A 1 105 ? 10.720 -6.485 7.628 1.00 96.31 105 ALA A C 1
ATOM 786 O O . ALA A 1 105 ? 11.246 -6.391 6.523 1.00 96.31 105 ALA A O 1
ATOM 787 N N . ALA A 1 106 ? 10.620 -7.672 8.237 1.00 95.62 106 ALA A N 1
ATOM 788 C CA . ALA A 1 106 ? 11.220 -8.892 7.688 1.00 95.62 106 ALA A CA 1
ATOM 789 C C . ALA A 1 106 ? 10.541 -9.381 6.393 1.00 95.62 106 ALA A C 1
ATOM 791 O O . ALA A 1 106 ? 11.176 -10.012 5.543 1.00 95.62 106 ALA A O 1
ATOM 792 N N . GLU A 1 107 ? 9.235 -9.170 6.254 1.00 97.56 107 GLU A N 1
ATOM 793 C CA . GLU A 1 107 ? 8.466 -9.462 5.046 1.00 97.56 107 GLU A CA 1
ATOM 794 C C . GLU A 1 107 ? 8.737 -8.416 3.965 1.00 97.56 107 GLU A C 1
ATOM 796 O O . GLU A 1 107 ? 8.962 -8.787 2.815 1.00 97.56 107 GLU A O 1
ATOM 801 N N . VAL A 1 108 ? 8.790 -7.134 4.339 1.00 97.25 108 VAL A N 1
ATOM 802 C CA . VAL A 1 108 ? 9.136 -6.024 3.441 1.00 97.25 108 VAL A CA 1
ATOM 803 C C . VAL A 1 108 ? 10.531 -6.220 2.856 1.00 97.25 108 VAL A C 1
ATOM 805 O O . VAL A 1 108 ? 10.678 -6.097 1.647 1.00 97.25 108 VAL A O 1
ATOM 808 N N . ALA A 1 109 ? 11.534 -6.595 3.657 1.00 96.38 109 ALA A N 1
ATOM 809 C CA . ALA A 1 109 ? 12.890 -6.850 3.165 1.00 96.38 109 ALA A CA 1
ATOM 810 C C . ALA A 1 109 ? 12.909 -7.890 2.031 1.00 96.38 109 ALA A C 1
ATOM 812 O O . ALA A 1 109 ? 13.574 -7.711 1.012 1.00 96.38 109 ALA A O 1
ATOM 813 N N . ARG A 1 110 ? 12.122 -8.965 2.187 1.00 96.94 110 ARG A N 1
ATOM 814 C CA . ARG A 1 110 ? 11.960 -10.008 1.165 1.00 96.94 110 ARG A CA 1
ATOM 815 C C . ARG A 1 110 ? 11.215 -9.487 -0.063 1.00 96.94 110 ARG A C 1
ATOM 817 O O . ARG A 1 110 ? 11.680 -9.709 -1.174 1.00 96.94 110 ARG A O 1
ATOM 824 N N . LEU A 1 111 ? 10.100 -8.778 0.126 1.00 97.12 111 LEU A N 1
ATOM 825 C CA . LEU A 1 111 ? 9.324 -8.205 -0.980 1.00 97.12 111 LEU A CA 1
ATOM 826 C C . LEU A 1 111 ? 10.124 -7.187 -1.794 1.00 97.12 111 LEU A C 1
ATOM 828 O O . LEU A 1 111 ? 10.048 -7.195 -3.018 1.00 97.12 111 LEU A O 1
ATOM 832 N N . ALA A 1 112 ? 10.887 -6.323 -1.130 1.00 96.38 112 ALA A N 1
ATOM 833 C CA . ALA A 1 112 ? 11.714 -5.320 -1.779 1.00 96.38 112 ALA A CA 1
ATOM 834 C C . ALA A 1 112 ? 12.826 -5.982 -2.607 1.00 96.38 112 ALA A C 1
ATOM 836 O O . ALA A 1 112 ? 12.994 -5.632 -3.770 1.00 96.38 112 ALA A O 1
ATOM 837 N N . ALA A 1 113 ? 13.499 -7.010 -2.075 1.00 95.25 113 ALA A N 1
ATOM 838 C CA . ALA A 1 113 ? 14.477 -7.792 -2.836 1.00 95.25 113 ALA A CA 1
ATOM 839 C C . ALA A 1 113 ? 13.849 -8.510 -4.051 1.00 95.25 113 ALA A C 1
ATOM 841 O O . ALA A 1 113 ? 14.380 -8.426 -5.157 1.00 95.25 113 ALA A O 1
ATOM 842 N N . GLU A 1 114 ? 12.686 -9.154 -3.878 1.00 95.81 114 GLU A N 1
ATOM 843 C CA . GLU A 1 114 ? 11.916 -9.758 -4.984 1.00 95.81 114 GLU A CA 1
ATOM 844 C C . GLU A 1 114 ? 11.555 -8.710 -6.059 1.00 95.81 114 GLU A C 1
ATOM 846 O O . GLU A 1 114 ? 11.593 -8.993 -7.261 1.00 95.81 114 GLU A O 1
ATOM 851 N N . ALA A 1 115 ? 11.215 -7.490 -5.637 1.00 94.69 115 ALA A N 1
ATOM 852 C CA . ALA A 1 115 ? 10.871 -6.390 -6.527 1.00 94.69 115 ALA A CA 1
ATOM 853 C C . ALA A 1 115 ? 12.090 -5.820 -7.272 1.00 94.69 115 ALA A C 1
ATOM 855 O O . ALA A 1 115 ? 11.939 -5.493 -8.448 1.00 94.69 115 ALA A O 1
ATOM 856 N N . VAL A 1 116 ? 13.282 -5.763 -6.657 1.00 94.56 116 VAL A N 1
ATOM 857 C CA . VAL A 1 116 ? 14.541 -5.431 -7.358 1.00 94.56 116 VAL A CA 1
ATOM 858 C C . VAL A 1 116 ? 14.771 -6.417 -8.503 1.00 94.56 116 VAL A C 1
ATOM 860 O O . VAL A 1 116 ? 14.890 -6.005 -9.655 1.00 94.56 116 VAL A O 1
ATOM 863 N N . GLU A 1 117 ? 14.716 -7.725 -8.227 1.00 94.12 117 GLU A N 1
ATOM 864 C CA . GLU A 1 117 ? 14.902 -8.759 -9.256 1.00 94.12 117 GLU A CA 1
ATOM 865 C C . GLU A 1 117 ? 13.856 -8.669 -10.381 1.00 94.12 117 GLU A C 1
ATOM 867 O O . GLU A 1 117 ? 14.132 -8.980 -11.545 1.00 94.12 117 GLU A O 1
ATOM 872 N N . LEU A 1 118 ? 12.616 -8.294 -10.050 1.00 94.50 118 LEU A N 1
ATOM 873 C CA . LEU A 1 118 ? 11.569 -8.062 -11.043 1.00 94.50 118 LEU A CA 1
ATOM 874 C C . LEU A 1 118 ? 11.854 -6.809 -11.879 1.00 94.50 118 LEU A C 1
ATOM 876 O O . LEU A 1 118 ? 11.652 -6.843 -13.095 1.00 94.50 118 LEU A O 1
ATOM 880 N N . TYR A 1 119 ? 12.306 -5.728 -11.248 1.00 91.94 119 TYR A N 1
ATOM 881 C CA . TYR A 1 119 ? 12.624 -4.468 -11.907 1.00 91.94 119 TYR A CA 1
ATOM 882 C C . TYR A 1 119 ? 13.772 -4.650 -12.905 1.00 91.94 119 TYR A C 1
ATOM 884 O O . TYR A 1 119 ? 13.592 -4.340 -14.081 1.00 91.94 119 TYR A O 1
ATOM 892 N N . GLU A 1 120 ? 14.884 -5.265 -12.490 1.00 91.81 120 GLU A N 1
ATOM 893 C CA . GLU A 1 120 ? 16.025 -5.594 -13.363 1.00 91.81 120 GLU A CA 1
ATOM 894 C C . GLU A 1 120 ? 15.592 -6.425 -14.571 1.00 91.81 120 GLU A C 1
ATOM 896 O O . GLU A 1 120 ? 15.941 -6.137 -15.713 1.00 91.81 120 GLU A O 1
ATOM 901 N N . ARG A 1 121 ? 14.768 -7.451 -14.342 1.00 92.50 121 ARG A N 1
ATOM 902 C CA . ARG A 1 121 ? 14.278 -8.320 -15.417 1.00 92.50 121 ARG A CA 1
ATOM 903 C C . ARG A 1 121 ? 13.372 -7.589 -16.404 1.00 92.50 121 ARG A C 1
ATOM 905 O O . ARG 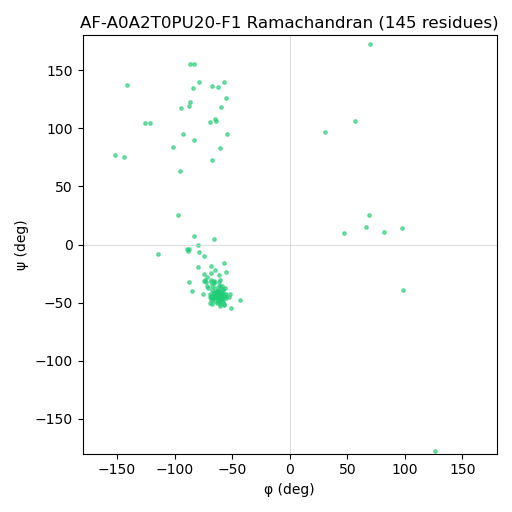A 1 121 ? 13.320 -7.971 -17.572 1.00 92.50 121 ARG A O 1
ATOM 912 N N . THR A 1 122 ? 12.621 -6.602 -15.925 1.00 89.94 122 THR A N 1
ATOM 913 C CA . THR A 1 122 ? 11.636 -5.871 -16.730 1.00 89.94 122 THR A CA 1
ATOM 914 C C . THR A 1 122 ? 12.290 -4.729 -17.507 1.00 89.94 122 THR A C 1
ATOM 916 O O . THR A 1 122 ? 11.970 -4.539 -18.678 1.00 89.94 122 THR A O 1
ATOM 919 N N . HIS A 1 123 ? 13.228 -4.013 -16.882 1.00 86.50 123 HIS A N 1
ATOM 920 C CA . HIS A 1 123 ? 13.780 -2.749 -17.389 1.00 86.50 123 HIS A CA 1
ATOM 921 C C . HIS A 1 123 ? 15.267 -2.823 -17.762 1.00 86.50 123 HIS A C 1
ATOM 923 O O . HIS A 1 123 ? 15.785 -1.909 -18.395 1.00 86.50 123 HIS A O 1
ATOM 929 N N . GLY A 1 124 ? 15.943 -3.927 -17.442 1.00 80.69 124 GLY A N 1
ATOM 930 C CA . GLY A 1 124 ? 17.320 -4.233 -17.834 1.00 80.69 124 GLY A CA 1
ATOM 931 C C . GLY A 1 124 ? 18.370 -3.919 -16.768 1.00 80.69 124 GLY A C 1
ATOM 932 O O . GLY A 1 124 ? 19.295 -4.712 -16.611 1.00 80.69 124 GLY A O 1
ATOM 933 N N . ASP A 1 125 ? 18.225 -2.810 -16.040 1.00 71.88 125 ASP A N 1
ATOM 934 C CA . ASP A 1 125 ? 19.166 -2.384 -14.998 1.00 71.88 125 ASP A CA 1
ATOM 935 C C . ASP A 1 125 ? 18.431 -1.782 -13.786 1.00 71.88 125 ASP A C 1
ATOM 937 O O . ASP A 1 125 ? 17.478 -1.015 -13.952 1.00 71.88 125 ASP A O 1
ATOM 941 N N . ALA A 1 126 ? 18.862 -2.145 -12.574 1.00 65.88 126 ALA A N 1
ATOM 942 C CA . ALA A 1 126 ? 18.382 -1.573 -11.315 1.00 65.88 126 ALA A CA 1
ATOM 943 C C . ALA A 1 126 ? 19.153 -0.321 -10.877 1.00 65.88 126 ALA A C 1
ATOM 945 O O . ALA A 1 126 ? 18.726 0.313 -9.920 1.00 65.88 126 ALA A O 1
ATOM 946 N N . GLU A 1 127 ? 20.207 0.096 -11.586 1.00 69.44 127 GLU A N 1
ATOM 947 C CA . GLU A 1 127 ? 20.936 1.354 -11.325 1.00 69.44 127 GLU A CA 1
ATOM 948 C C . GLU A 1 127 ? 20.096 2.632 -11.586 1.00 69.44 127 GLU A C 1
ATOM 950 O O . GLU A 1 127 ? 20.594 3.752 -11.515 1.00 69.44 127 GLU A O 1
ATOM 955 N N . GLY A 1 128 ? 18.806 2.501 -11.914 1.00 76.12 128 GLY A N 1
ATOM 956 C CA . GLY A 1 128 ? 17.871 3.626 -11.966 1.00 76.12 128 GLY A CA 1
ATOM 957 C C . GLY A 1 128 ? 17.303 3.981 -10.588 1.00 76.12 128 GLY A C 1
ATOM 958 O O . GLY A 1 128 ? 17.158 3.108 -9.738 1.00 76.12 128 GLY A O 1
ATOM 959 N N . GLU A 1 129 ? 16.875 5.235 -10.408 1.00 85.94 129 GLU A N 1
ATOM 960 C CA . GLU A 1 129 ? 16.383 5.800 -9.133 1.00 85.94 129 GLU A CA 1
ATOM 961 C C . GLU A 1 129 ? 15.440 4.869 -8.345 1.00 85.94 129 GLU A C 1
ATOM 963 O O . GLU A 1 129 ? 15.648 4.629 -7.159 1.00 85.94 129 GLU A O 1
ATOM 968 N N . HIS A 1 130 ? 14.436 4.270 -8.993 1.00 87.88 130 HIS A N 1
ATOM 969 C CA . HIS A 1 130 ? 13.513 3.359 -8.305 1.00 87.88 130 HIS A CA 1
ATOM 970 C C . HIS A 1 130 ? 14.111 1.984 -7.973 1.00 87.88 130 HIS A C 1
ATOM 972 O O . HIS A 1 130 ? 13.696 1.361 -6.996 1.00 87.88 130 HIS A O 1
ATOM 978 N N . GLY A 1 131 ? 15.040 1.483 -8.791 1.00 86.69 131 GLY A N 1
ATOM 979 C CA . GLY A 1 131 ? 15.743 0.229 -8.519 1.00 86.69 131 GLY A CA 1
ATOM 980 C C . GLY A 1 131 ? 16.676 0.383 -7.319 1.00 86.69 131 GLY A C 1
ATOM 981 O O . GLY A 1 131 ? 16.622 -0.430 -6.395 1.00 86.69 131 GLY A O 1
ATOM 982 N N . GLU A 1 132 ? 17.421 1.491 -7.269 1.00 90.38 132 GLU A N 1
ATOM 983 C CA . GLU A 1 132 ? 18.216 1.892 -6.106 1.00 90.38 132 GLU A CA 1
ATOM 984 C C . GLU A 1 132 ? 17.328 2.049 -4.868 1.00 90.38 132 GLU A C 1
ATOM 986 O O . GLU A 1 132 ? 17.620 1.475 -3.819 1.00 90.38 132 GLU A O 1
ATOM 991 N N . ARG A 1 133 ? 16.183 2.732 -4.995 1.00 92.19 133 ARG A N 1
ATOM 992 C CA . ARG A 1 133 ? 15.252 2.920 -3.877 1.00 92.19 133 ARG A CA 1
ATOM 993 C C . ARG A 1 133 ? 14.691 1.604 -3.335 1.00 92.19 133 ARG A C 1
ATOM 995 O O . ARG A 1 133 ? 14.589 1.433 -2.121 1.00 92.19 133 ARG A O 1
ATOM 1002 N N . LEU A 1 134 ? 14.343 0.655 -4.205 1.00 91.94 134 LEU A N 1
ATOM 1003 C CA . LEU A 1 134 ? 13.926 -0.690 -3.792 1.00 91.94 134 LEU A CA 1
ATOM 1004 C C . LEU A 1 134 ? 15.039 -1.420 -3.029 1.00 91.94 134 LEU A C 1
ATOM 1006 O O . LEU A 1 134 ? 14.762 -2.058 -2.010 1.00 91.94 134 LEU A O 1
ATOM 1010 N N . ALA A 1 135 ? 16.287 -1.306 -3.488 1.00 91.62 135 ALA A N 1
ATOM 1011 C CA . ALA A 1 135 ? 17.439 -1.898 -2.815 1.00 91.62 135 ALA A CA 1
ATOM 1012 C C . ALA A 1 135 ? 17.681 -1.268 -1.431 1.00 91.62 135 ALA A C 1
ATOM 1014 O O . ALA A 1 135 ? 17.880 -1.997 -0.457 1.00 91.62 135 ALA A O 1
ATOM 1015 N N . GLU A 1 136 ? 17.576 0.059 -1.313 1.00 93.69 136 GLU A N 1
ATOM 1016 C CA . GLU A 1 136 ? 17.666 0.774 -0.033 1.00 93.69 136 GLU A CA 1
ATOM 1017 C C . GLU A 1 136 ? 16.592 0.314 0.961 1.00 93.69 136 GLU A C 1
ATOM 1019 O O . GLU A 1 136 ? 16.887 0.071 2.134 1.00 93.69 136 GLU A O 1
ATOM 1024 N N . ILE A 1 137 ? 15.343 0.164 0.504 1.00 93.56 137 ILE A N 1
ATOM 1025 C CA . ILE A 1 137 ? 14.243 -0.335 1.340 1.00 93.56 137 ILE A CA 1
ATOM 1026 C C . ILE A 1 137 ? 14.539 -1.768 1.799 1.00 93.56 137 ILE A C 1
ATOM 1028 O O . ILE A 1 137 ? 14.349 -2.079 2.977 1.00 93.56 137 ILE A O 1
ATOM 1032 N N . ALA A 1 138 ? 15.031 -2.634 0.906 1.00 92.50 138 ALA A N 1
ATOM 1033 C CA . ALA A 1 138 ? 15.392 -4.008 1.249 1.00 92.50 138 ALA A CA 1
ATOM 1034 C C . ALA A 1 138 ? 16.485 -4.064 2.330 1.00 92.50 138 ALA A C 1
ATOM 1036 O O . ALA A 1 138 ? 16.348 -4.808 3.306 1.00 92.50 138 ALA A O 1
ATOM 1037 N N . GLU A 1 139 ? 17.541 -3.257 2.187 1.00 91.88 139 GLU A N 1
ATOM 1038 C CA . GLU A 1 139 ? 18.643 -3.171 3.150 1.00 91.88 139 GLU A CA 1
ATOM 1039 C C . GLU A 1 139 ? 18.173 -2.616 4.500 1.00 91.88 139 GLU A C 1
ATOM 1041 O O . GLU A 1 139 ? 18.435 -3.209 5.549 1.00 91.88 139 GLU A O 1
ATOM 1046 N N . SER A 1 140 ? 17.427 -1.510 4.483 1.00 90.44 140 SER A N 1
ATOM 1047 C CA . SER A 1 140 ? 16.908 -0.874 5.695 1.00 90.44 140 SER A CA 1
ATOM 1048 C C . SER A 1 140 ? 15.991 -1.815 6.481 1.00 90.44 140 SER A C 1
ATOM 1050 O O . SER A 1 140 ? 16.128 -1.959 7.700 1.00 90.44 140 SER A O 1
ATOM 1052 N N . ALA A 1 141 ? 15.096 -2.519 5.782 1.00 89.44 141 ALA A N 1
ATOM 1053 C CA . ALA A 1 141 ? 14.127 -3.425 6.385 1.00 89.44 141 ALA A CA 1
ATOM 1054 C C . ALA A 1 141 ? 14.760 -4.723 6.923 1.00 89.44 141 ALA A C 1
ATOM 1056 O O . ALA A 1 141 ? 14.250 -5.301 7.886 1.00 89.44 141 ALA A O 1
ATOM 1057 N N . ALA A 1 142 ? 15.881 -5.176 6.350 1.00 87.00 142 ALA A N 1
ATOM 1058 C CA . ALA A 1 142 ? 16.632 -6.325 6.859 1.00 87.00 142 ALA A CA 1
ATOM 1059 C C . ALA A 1 142 ? 17.304 -6.042 8.221 1.00 87.00 142 ALA A C 1
ATOM 1061 O O . ALA A 1 142 ? 17.642 -6.979 8.951 1.00 87.00 142 ALA A O 1
ATOM 1062 N N . GLY A 1 143 ? 17.456 -4.761 8.582 1.00 75.69 143 GLY A N 1
ATOM 1063 C CA . GLY A 1 143 ? 18.199 -4.313 9.755 1.00 75.69 143 GLY A CA 1
ATOM 1064 C C . GLY A 1 143 ? 19.713 -4.520 9.600 1.00 75.69 143 GLY A C 1
ATOM 1065 O O . GLY A 1 143 ? 20.172 -5.146 8.644 1.00 75.69 143 GLY A O 1
ATOM 1066 N N . PRO A 1 144 ? 20.537 -4.019 10.542 1.00 60.62 144 PRO A N 1
ATOM 1067 C CA . PRO A 1 144 ? 21.957 -4.340 10.544 1.00 60.62 144 PRO A CA 1
ATOM 1068 C C . PRO A 1 144 ? 22.097 -5.857 10.680 1.00 60.62 144 PRO A C 1
ATOM 1070 O O . PRO A 1 144 ? 21.648 -6.435 11.672 1.00 60.62 144 PRO A O 1
ATOM 1073 N N . ALA A 1 145 ? 22.687 -6.502 9.677 1.00 51.59 145 ALA A N 1
ATOM 1074 C CA . ALA A 1 145 ? 22.961 -7.930 9.688 1.00 51.59 145 ALA A CA 1
ATOM 1075 C C . ALA A 1 145 ? 23.778 -8.306 10.940 1.00 51.59 145 ALA A C 1
ATOM 1077 O O . ALA A 1 145 ? 24.992 -8.173 10.928 1.00 51.59 145 ALA A O 1
ATOM 1078 N N . GLY A 1 146 ? 23.106 -8.752 12.009 1.00 43.72 146 GLY A N 1
ATOM 1079 C CA . GLY A 1 146 ? 23.697 -9.316 13.228 1.00 43.72 146 GLY A CA 1
ATOM 1080 C C . GLY A 1 146 ? 24.698 -8.419 13.970 1.00 43.72 146 GLY A C 1
ATOM 1081 O O . GLY A 1 146 ? 25.854 -8.297 13.572 1.00 43.72 146 GLY A O 1
ATOM 1082 N N . GLY A 1 147 ? 24.282 -7.867 15.114 1.00 34.28 147 GLY A N 1
ATOM 1083 C CA . GLY A 1 147 ? 25.225 -7.430 16.154 1.00 34.28 147 GLY A CA 1
ATOM 1084 C C . GLY A 1 147 ? 25.999 -8.592 16.773 1.00 34.28 147 GLY A C 1
ATOM 1085 O O . GLY A 1 147 ? 25.462 -9.725 16.784 1.00 34.28 147 GLY A O 1
#

pLDDT: mean 85.68, std 17.41, range [34.28, 98.38]

Nearest PDB structures (foldseek):
  6hc2-assembly1_C  TM=4.955E-01  e=8.319E-01  Homo sapiens
  8r0j-assembly1_C  TM=4.720E-01  e=7.522E-01  Homo sapiens
  5a7d-assembly4_D  TM=4.072E-01  e=1.125E+00  Drosophila melanogaster
  4jkq-assembly1_A  TM=2.967E-01  e=4.546E-01  Homo sapiens
  3ro2-assembly1_A  TM=3.522E-01  e=1.184E+00  Mus musculus

Radius of gyration: 19.1 Å; Cα contacts (8 Å, |Δi|>4): 126; chains: 1; bounding box: 46×54×47 Å

Sequence (147 aa):
MTIGQIVDANDESAPLGGFLAAQEPAWLAEQLLRIADDDPVVRVRLLGAAGADGAVPACRELLERAVTGFVPYVDDDALHVGDGGWERLERALGALEDLIEYGYAAEVARLAAEAVELYERTHGDAEGEHGERLAEIAESAAGPAGG

Mean predicted aligned error: 8.29 Å

Solvent-accessible surface area (backbone atoms only — not comparable to full-atom values): 8385 Å² total; per-residue (Å²): 137,79,84,74,82,89,76,90,74,60,83,68,52,58,61,51,51,54,53,59,73,70,52,57,69,69,60,51,51,54,51,53,51,53,49,24,75,75,33,65,58,53,33,26,50,54,27,27,73,68,72,39,85,62,17,61,61,49,42,48,56,47,39,54,53,19,57,73,58,40,49,82,90,67,99,62,98,64,86,70,88,68,73,37,38,48,68,53,34,54,47,39,53,51,46,46,53,53,31,39,77,55,68,40,23,71,59,38,16,51,51,25,48,55,46,32,59,49,38,23,73,75,70,71,57,38,91,41,75,69,32,45,49,29,47,51,49,17,52,63,34,59,45,81,82,73,132

Organism: NCBI:txid1144618

Secondary structure (DSSP, 8-state):
----------TTHHHHHHHHHTS-HHHHHHHHHHHHHH-HHHHHHHHHHTT-TTHHHHHHHHHHHHHHT-----SSS----S-TTHHHHHHHHHHHHHHHHTT-HHHHHHHHHHHHHHHHHHHS-S-SHHHHHHHHHHHHHH-SS--